Protein AF-A0A1H8YRS9-F1 (afdb_monomer)

Solvent-accessible surface area (backbone atoms only — not comparable to full-atom values): 9043 Å² total; per-residue (Å²): 128,54,65,39,67,76,73,74,49,50,53,59,57,52,11,60,74,50,73,50,50,43,66,55,44,55,33,34,59,71,71,75,38,85,68,59,68,72,36,46,54,54,48,50,54,52,52,51,51,45,73,77,34,71,87,71,38,66,68,57,56,52,50,52,53,51,50,53,53,50,50,51,54,51,46,53,50,51,47,54,53,45,54,51,50,45,56,53,48,54,54,51,43,54,54,34,52,53,50,36,54,51,31,51,53,48,47,57,50,28,55,51,28,57,75,68,70,44,64,57,70,58,30,55,55,51,48,54,51,30,52,54,48,40,73,70,38,23,69,72,52,48,52,52,50,52,54,52,44,53,54,47,53,54,49,46,53,53,47,51,48,66,71,66,62,126

Secondary structure (DSSP, 8-state):
--HHHHHT--HHHHHHHTTS-HHHHHHHHTTSSPPPHHHHHHHHHHHHHHHHHTTT-HHHHHHHHHHHHHHHHHHHHHHHHHHHHHHHHHHHHHHHHHHHHHHHHHHHHHHHHHHHT-SHHHHHHHHHHHHHHHHHHSHHHHHHHHHHHHHHHHHHHHHHHHHH--

Sequence (166 aa):
MKTCKYFGISQLDLAKLLKVTKSQIGMFEIGKRSLPVDAMNTLAEILKYFKDHSTSSKRIITNLKTQEIQKKIELEKALKENKYKQLLLERKMKQVEKKQQYNMATMCFVDYLEQKNIEIDLAKQLEKKATLELSKNGMSKLTQYEIEIIGLQAMEKAILEFLNEK

Foldseek 3Di:
DQLCVLVVHQLCVLCVVLVHDSVQSVCVRVVNDDDPPSSVVSSVVVVVCCVVPVPPPPVVVVVVVVVVVVLLVVLVVLLVVLVVVLVVLVVVLVVLVVLLVVLVVLLVVLVVCVVVVHPPVVSVVSPVVSVVSCVVSHPVVNVVSVVVNVVSVVVSVVSVVVNPDD

Mean predicted aligned error: 8.6 Å

Nearest PDB structures (foldseek):
  4mh6-assembly1_A  TM=5.928E-01  e=8.014E+00  Vibrio parahaemolyticus RIMD 2210633

Organism: NCBI:txid1299341

Radius of gyration: 35.03 Å; Cα contacts (8 Å, |Δi|>4): 103; chains: 1; bounding box: 67×35×92 Å

InterPro domains:
  IPR001387 Cro/C1-type, helix-turn-helix domain [PF01381] (8-48)
  IPR001387 Cro/C1-type, helix-turn-helix domain [PS50943] (8-53)
  IPR001387 Cro/C1-type, helix-turn-helix domain [cd00093] (8-47)
  IPR010982 Lambda repressor-like, DNA-binding domain superfamily [G3DSA:1.10.260.40] (2-67)
  IPR010982 Lambda repressor-like, DNA-binding domain superfamily [SSF47413] (6-49)

pLDDT: mean 91.7, std 6.68, range [52.41, 97.88]

Structure (mmCIF, N/CA/C/O backbone):
data_AF-A0A1H8YRS9-F1
#
_entry.id   AF-A0A1H8YRS9-F1
#
loop_
_atom_site.group_PDB
_atom_site.id
_atom_site.type_symbol
_atom_site.label_atom_id
_atom_site.label_alt_id
_atom_site.label_comp_id
_atom_site.label_asym_id
_atom_site.label_entity_id
_atom_site.label_seq_id
_atom_site.pdbx_PDB_ins_code
_atom_site.Cartn_x
_atom_site.Cartn_y
_atom_site.Cartn_z
_atom_site.occupancy
_atom_site.B_iso_or_equiv
_atom_site.auth_seq_id
_atom_site.auth_comp_id
_atom_site.auth_asym_id
_atom_site.auth_atom_id
_atom_site.pdbx_PDB_model_num
ATOM 1 N N . MET A 1 1 ? 11.983 3.221 -41.480 1.00 56.44 1 MET A N 1
ATOM 2 C CA . MET A 1 1 ? 12.187 3.249 -40.012 1.00 56.44 1 MET A CA 1
ATOM 3 C C . MET A 1 1 ? 13.402 4.120 -39.725 1.00 56.44 1 MET A C 1
ATOM 5 O O . MET A 1 1 ? 14.372 3.988 -40.455 1.00 56.44 1 MET A O 1
ATOM 9 N N . LYS A 1 2 ? 13.353 5.036 -38.747 1.00 82.75 2 LYS A N 1
ATOM 10 C CA . LYS A 1 2 ? 14.497 5.920 -38.443 1.00 82.75 2 LYS A CA 1
ATOM 11 C C . LYS A 1 2 ? 15.640 5.102 -37.834 1.00 82.75 2 LYS A C 1
ATOM 13 O O . LYS A 1 2 ? 15.432 4.464 -36.803 1.00 82.75 2 LYS A O 1
ATOM 18 N N . THR A 1 3 ? 16.809 5.116 -38.460 1.00 84.19 3 THR A N 1
ATOM 19 C CA . THR A 1 3 ? 17.989 4.333 -38.067 1.00 84.19 3 THR A CA 1
ATOM 20 C C . THR A 1 3 ? 18.424 4.609 -36.625 1.00 84.19 3 THR A C 1
ATOM 22 O O . THR A 1 3 ? 18.734 3.681 -35.887 1.00 84.19 3 THR A O 1
ATOM 25 N N . CYS A 1 4 ? 18.336 5.856 -36.159 1.00 88.38 4 CYS A N 1
ATOM 26 C CA . CYS A 1 4 ? 18.622 6.219 -34.769 1.00 88.38 4 CYS A CA 1
ATOM 27 C C . CYS A 1 4 ? 17.679 5.544 -33.762 1.00 88.38 4 CYS A C 1
ATOM 29 O O . CYS A 1 4 ? 18.118 5.112 -32.697 1.00 88.38 4 CYS A O 1
ATOM 31 N N . LYS A 1 5 ? 16.391 5.397 -34.112 1.00 88.25 5 LYS A N 1
ATOM 32 C CA . LYS A 1 5 ? 15.416 4.704 -33.252 1.00 88.25 5 LYS A CA 1
ATOM 33 C C . LYS A 1 5 ? 15.736 3.220 -33.114 1.00 88.25 5 LYS A C 1
ATOM 35 O O . LYS A 1 5 ? 15.505 2.667 -32.049 1.00 88.25 5 LYS A O 1
ATOM 40 N N . TYR A 1 6 ? 16.270 2.596 -34.165 1.00 87.44 6 TYR A N 1
ATOM 41 C CA . TYR A 1 6 ? 16.653 1.185 -34.131 1.00 87.44 6 TYR A CA 1
ATOM 42 C C . TYR A 1 6 ? 17.757 0.908 -33.103 1.00 87.44 6 TYR A C 1
ATOM 44 O O . TYR A 1 6 ? 17.717 -0.102 -32.410 1.00 87.44 6 TYR A O 1
ATOM 52 N N . PHE A 1 7 ? 18.708 1.832 -32.969 1.00 88.69 7 PHE A N 1
ATOM 53 C CA . PHE A 1 7 ? 19.820 1.713 -32.026 1.00 88.69 7 PHE A CA 1
ATOM 54 C C . PHE A 1 7 ? 19.545 2.325 -30.647 1.00 88.69 7 PHE A C 1
ATOM 56 O O . PHE A 1 7 ? 20.374 2.192 -29.752 1.00 88.69 7 PHE A O 1
ATOM 63 N N . GLY A 1 8 ? 18.423 3.027 -30.470 1.00 89.06 8 GLY A N 1
ATOM 64 C CA . GLY A 1 8 ? 18.106 3.721 -29.220 1.00 89.06 8 GLY A CA 1
ATOM 65 C C . GLY A 1 8 ? 19.015 4.921 -28.914 1.00 89.06 8 GLY A C 1
ATOM 66 O O . GLY A 1 8 ? 19.200 5.251 -27.747 1.00 89.06 8 GLY A O 1
ATOM 67 N N . ILE A 1 9 ? 19.584 5.576 -29.933 1.00 93.75 9 ILE A N 1
ATOM 68 C CA . ILE A 1 9 ? 20.482 6.738 -29.773 1.00 93.75 9 ILE A CA 1
ATOM 69 C C . ILE A 1 9 ? 19.932 7.981 -30.476 1.00 93.75 9 ILE A C 1
ATOM 71 O O . ILE A 1 9 ? 19.040 7.891 -31.323 1.00 93.75 9 ILE A O 1
ATOM 75 N N . SER A 1 10 ? 20.467 9.164 -30.163 1.00 94.62 10 SER A N 1
ATOM 76 C CA . SER A 1 10 ? 20.068 10.391 -30.856 1.00 94.62 10 SER A CA 1
ATOM 77 C C . SER A 1 10 ? 20.728 10.519 -32.240 1.00 94.62 10 SER A C 1
ATOM 79 O O . SER A 1 10 ? 21.770 9.923 -32.522 1.00 94.62 10 SER A O 1
ATOM 81 N N . GLN A 1 11 ? 20.161 11.366 -33.111 1.00 93.62 11 GLN A N 1
ATOM 82 C CA . GLN A 1 11 ? 20.798 11.727 -34.390 1.00 93.62 11 GLN A CA 1
ATOM 83 C C . GLN A 1 11 ? 22.167 12.384 -34.200 1.00 93.62 11 GLN A C 1
ATOM 85 O O . GLN A 1 11 ? 23.031 12.251 -35.060 1.00 93.62 11 GLN A O 1
ATOM 90 N N . LEU A 1 12 ? 22.364 13.101 -33.088 1.00 95.56 12 LEU A N 1
ATOM 91 C CA . LEU A 1 12 ? 23.643 13.729 -32.772 1.00 95.56 12 LEU A CA 1
ATOM 92 C C . LEU A 1 12 ? 24.703 12.671 -32.439 1.00 95.56 12 LEU A C 1
ATOM 94 O O . LEU A 1 12 ? 25.836 12.785 -32.896 1.00 95.56 12 LEU A O 1
ATOM 98 N N . ASP A 1 13 ? 24.332 11.641 -31.682 1.00 95.31 13 ASP A N 1
ATOM 99 C CA . ASP A 1 13 ? 25.255 10.573 -31.288 1.00 95.31 13 ASP A CA 1
ATOM 100 C C . ASP A 1 13 ? 25.646 9.715 -32.492 1.00 95.31 13 ASP A C 1
ATOM 102 O O . ASP A 1 13 ? 26.829 9.442 -32.695 1.00 95.31 13 ASP A O 1
ATOM 106 N N . LEU A 1 14 ? 24.678 9.379 -33.355 1.00 95.00 14 LEU A N 1
ATOM 107 C CA . LEU A 1 14 ? 24.967 8.666 -34.600 1.00 95.00 14 LEU A CA 1
ATOM 108 C C . LEU A 1 14 ? 25.845 9.504 -35.541 1.00 95.00 14 LEU A C 1
ATOM 110 O O . LEU A 1 14 ? 26.761 8.975 -36.164 1.00 95.00 14 LEU A O 1
ATOM 114 N N . ALA A 1 15 ? 25.603 10.815 -35.617 1.00 95.25 15 ALA A N 1
ATOM 115 C CA . ALA A 1 15 ? 26.412 11.729 -36.416 1.00 95.25 15 ALA A CA 1
ATOM 116 C C . ALA A 1 15 ? 27.872 11.771 -35.938 1.00 95.25 15 ALA A C 1
ATOM 118 O O . ALA A 1 15 ? 28.784 11.660 -36.755 1.00 95.25 15 ALA A O 1
ATOM 119 N N . LYS A 1 16 ? 28.097 11.854 -34.617 1.00 95.31 16 LYS A N 1
ATOM 120 C CA . LYS A 1 16 ? 29.441 11.786 -34.019 1.00 95.31 16 LYS A CA 1
ATOM 121 C C . LYS A 1 16 ? 30.139 10.464 -34.338 1.00 95.31 16 LYS A C 1
ATOM 123 O O . LYS A 1 16 ? 31.302 10.482 -34.729 1.00 95.31 16 LYS A O 1
ATOM 128 N N . LEU A 1 17 ? 29.428 9.342 -34.207 1.00 94.12 17 LEU A N 1
ATOM 129 C CA . LEU A 1 17 ? 29.967 8.008 -34.481 1.00 94.12 17 LEU A CA 1
ATOM 130 C C . LEU A 1 17 ? 30.382 7.844 -35.949 1.00 94.12 17 LEU A C 1
ATOM 132 O O . LEU A 1 17 ? 31.478 7.374 -36.233 1.00 94.12 17 LEU A O 1
ATOM 136 N N . LEU A 1 18 ? 29.523 8.278 -36.873 1.00 95.06 18 LEU A N 1
ATOM 137 C CA . LEU A 1 18 ? 29.756 8.180 -38.315 1.00 95.06 18 LEU A CA 1
ATOM 138 C C . LEU A 1 18 ? 30.616 9.327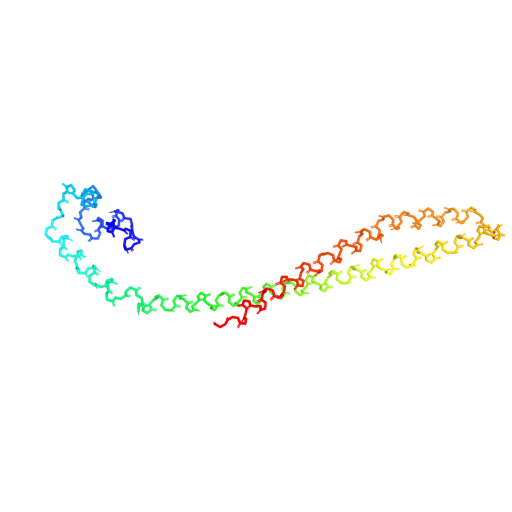 -38.877 1.00 95.06 18 LEU A C 1
ATOM 140 O O . LEU A 1 18 ? 30.841 9.377 -40.083 1.00 95.06 18 LEU A O 1
ATOM 144 N N . LYS A 1 19 ? 31.084 10.251 -38.023 1.00 96.00 19 LYS A N 1
ATOM 145 C CA . LYS A 1 19 ? 31.862 11.449 -38.393 1.00 96.00 19 LYS A CA 1
ATOM 146 C C . LYS A 1 19 ? 31.180 12.309 -39.471 1.00 96.00 19 LYS A C 1
ATOM 148 O O . LYS A 1 19 ? 31.827 12.840 -40.369 1.00 96.00 19 LYS A O 1
ATOM 153 N N . VAL A 1 20 ? 29.862 12.470 -39.363 1.00 95.19 20 VAL A N 1
ATOM 154 C CA . VAL A 1 20 ? 29.036 13.325 -40.234 1.00 95.19 20 VAL A CA 1
ATOM 155 C C . VAL A 1 20 ? 28.279 14.361 -39.404 1.00 95.19 20 VAL A C 1
ATOM 157 O O . VAL A 1 20 ? 28.304 14.353 -38.177 1.00 95.19 20 VAL A O 1
ATOM 160 N N . THR A 1 21 ? 27.575 15.278 -40.060 1.00 96.19 21 THR A N 1
ATOM 161 C CA . THR A 1 21 ? 26.714 16.2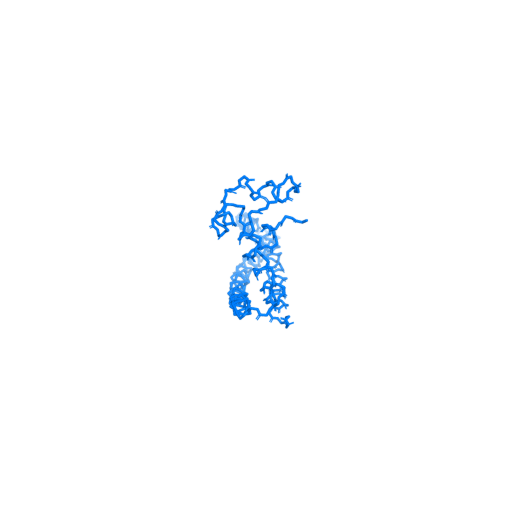48 -39.372 1.00 96.19 21 THR A CA 1
ATOM 162 C C . THR A 1 21 ? 25.360 15.638 -38.994 1.00 96.19 21 THR A C 1
ATOM 164 O O . THR A 1 21 ? 24.818 14.780 -39.693 1.00 96.19 21 THR A O 1
ATOM 167 N N . LYS A 1 22 ? 24.737 16.154 -37.925 1.00 95.31 22 LYS A N 1
ATOM 168 C CA . LYS A 1 22 ? 23.356 15.800 -37.541 1.00 95.31 22 LYS A CA 1
ATOM 169 C C . LYS A 1 22 ? 22.363 16.000 -38.696 1.00 95.31 22 LYS A C 1
ATOM 171 O O . LYS A 1 22 ? 21.454 15.195 -38.872 1.00 95.31 22 LYS A O 1
ATOM 176 N N . SER A 1 23 ? 22.552 17.057 -39.494 1.00 95.12 23 SER A N 1
ATOM 177 C CA . SER A 1 23 ? 21.712 17.353 -40.664 1.00 95.12 23 SER A CA 1
ATOM 178 C C . SER A 1 23 ? 21.803 16.251 -41.724 1.00 95.12 23 SER A C 1
ATOM 180 O O . SER A 1 23 ? 20.777 15.809 -42.234 1.00 95.12 23 SER A O 1
ATOM 182 N N . GLN A 1 24 ? 23.009 15.733 -41.992 1.00 93.81 24 GLN A N 1
ATOM 183 C CA . GLN A 1 24 ? 23.203 14.613 -42.920 1.00 93.81 24 GLN A CA 1
ATOM 184 C C . GLN A 1 24 ? 22.495 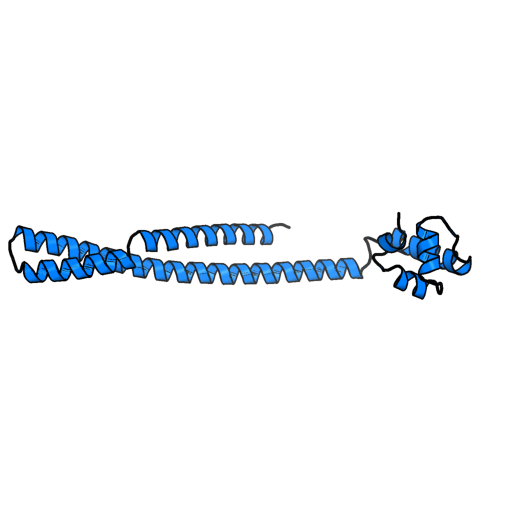13.339 -42.445 1.00 93.81 24 GLN A C 1
ATOM 186 O O . GLN A 1 24 ? 21.851 12.685 -43.260 1.00 93.81 24 GLN A O 1
ATOM 191 N N . ILE A 1 25 ? 22.521 13.031 -41.142 1.00 95.12 25 ILE A N 1
ATOM 192 C CA . ILE A 1 25 ? 21.728 11.925 -40.574 1.00 95.12 25 ILE A CA 1
ATOM 193 C C . ILE A 1 25 ? 20.229 12.176 -40.766 1.00 95.12 25 ILE A C 1
ATOM 195 O O . ILE A 1 25 ? 19.510 11.295 -41.230 1.00 95.12 25 ILE A O 1
ATOM 199 N N . GLY A 1 26 ? 19.754 13.386 -40.462 1.00 94.06 26 GLY A N 1
ATOM 200 C CA . GLY A 1 26 ? 18.349 13.752 -40.630 1.00 94.06 26 GLY A CA 1
ATOM 201 C C . GLY A 1 26 ? 17.867 13.614 -42.076 1.00 94.06 26 GLY A C 1
ATOM 202 O O . GLY A 1 26 ? 16.800 13.050 -42.297 1.00 94.06 26 GLY A O 1
ATOM 203 N N . MET A 1 27 ? 18.661 14.075 -43.050 1.00 94.50 27 MET A N 1
ATOM 204 C CA . MET A 1 27 ? 18.376 13.942 -44.486 1.00 94.50 27 MET A CA 1
ATOM 205 C C . MET A 1 27 ? 18.423 12.488 -44.961 1.00 94.50 27 MET A C 1
ATOM 207 O O . MET A 1 27 ? 17.605 12.099 -45.795 1.00 94.50 27 MET A O 1
ATOM 211 N N . PHE A 1 28 ? 19.342 11.692 -44.422 1.00 94.62 28 PHE A N 1
ATOM 212 C CA . PHE A 1 28 ? 19.435 10.2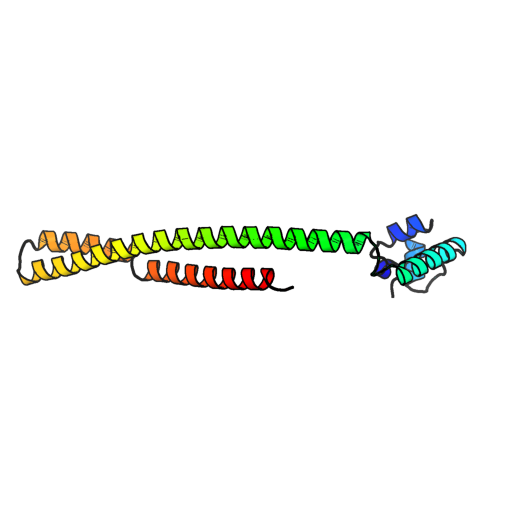66 -44.707 1.00 94.62 28 PHE A CA 1
ATOM 213 C C . PHE A 1 28 ? 18.212 9.495 -44.207 1.00 94.62 28 PHE A C 1
ATOM 215 O O . PHE A 1 28 ? 17.603 8.751 -44.971 1.00 94.62 28 PHE A O 1
ATOM 222 N N . GLU A 1 29 ? 17.776 9.727 -42.967 1.00 93.19 29 GLU A N 1
ATOM 223 C CA . GLU A 1 29 ? 16.617 9.031 -42.390 1.00 93.19 29 GLU A CA 1
ATOM 224 C C . GLU A 1 29 ? 15.292 9.324 -43.113 1.00 93.19 29 GLU A C 1
ATOM 226 O O . GLU A 1 29 ? 14.369 8.511 -43.044 1.00 93.19 29 GLU A O 1
ATOM 231 N N . ILE A 1 30 ? 15.184 10.475 -43.785 1.00 93.81 30 ILE A N 1
ATOM 232 C CA . ILE A 1 30 ? 14.017 10.860 -44.599 1.00 93.81 30 ILE A CA 1
ATOM 233 C C . ILE A 1 30 ? 14.207 10.571 -46.096 1.00 93.81 30 ILE A C 1
ATOM 235 O O . ILE A 1 30 ? 13.387 11.001 -46.903 1.00 93.81 30 ILE A O 1
ATOM 239 N N . GLY A 1 31 ? 15.294 9.894 -46.481 1.00 90.88 31 GLY A N 1
ATOM 240 C CA . GLY A 1 31 ? 15.567 9.497 -47.865 1.00 90.88 31 GLY A CA 1
ATOM 241 C C . GLY A 1 31 ? 15.954 10.639 -48.809 1.00 90.88 31 GLY A C 1
ATOM 242 O O . GLY A 1 31 ? 15.988 10.439 -50.017 1.00 90.88 31 GLY A O 1
ATOM 243 N N . LYS A 1 32 ? 16.253 11.839 -48.291 1.00 93.38 32 LYS A N 1
ATOM 244 C CA . LYS A 1 32 ? 16.606 13.011 -49.112 1.00 93.38 32 LYS A CA 1
ATOM 245 C C . LYS A 1 32 ? 18.069 13.039 -49.555 1.00 93.38 32 LYS A C 1
ATOM 247 O O . LYS A 1 32 ? 18.389 13.746 -50.505 1.00 93.38 32 LYS A O 1
ATOM 252 N N . ARG A 1 33 ? 18.971 12.338 -48.859 1.00 90.00 33 ARG A N 1
ATOM 253 C CA . ARG A 1 33 ? 20.405 12.311 -49.191 1.00 90.00 33 ARG A CA 1
ATOM 254 C C . ARG A 1 33 ? 21.065 11.024 -48.702 1.00 90.00 33 ARG A C 1
ATOM 256 O O . ARG A 1 33 ? 20.792 10.592 -47.589 1.00 90.00 33 ARG A O 1
ATOM 263 N N . SER A 1 34 ? 21.968 10.448 -49.490 1.00 90.88 34 SER A N 1
ATOM 264 C CA . SER A 1 34 ? 22.834 9.356 -49.032 1.00 90.88 34 SER A CA 1
ATOM 265 C C . SER A 1 34 ? 23.926 9.860 -48.080 1.00 90.88 34 SER A C 1
ATOM 267 O O . SER A 1 34 ? 24.344 11.022 -48.124 1.00 90.88 34 SER A O 1
ATOM 269 N N . LEU A 1 35 ? 24.393 8.978 -47.197 1.00 93.56 35 LEU A N 1
ATOM 270 C CA . LEU A 1 35 ? 25.579 9.245 -46.387 1.00 93.56 35 LEU A CA 1
ATOM 271 C C . LEU A 1 35 ? 26.852 9.019 -47.222 1.00 93.56 35 LEU A C 1
ATOM 273 O O . LEU A 1 35 ? 26.805 8.285 -48.210 1.00 93.56 35 LEU A O 1
ATOM 277 N N . PRO A 1 36 ? 27.989 9.628 -46.840 1.00 95.44 36 PRO A N 1
ATOM 278 C CA . PRO A 1 36 ? 29.290 9.275 -47.403 1.00 95.44 36 PRO A CA 1
ATOM 279 C C . PRO A 1 36 ? 29.544 7.765 -47.322 1.00 95.44 36 PRO A C 1
ATOM 281 O O . PRO A 1 36 ? 29.087 7.112 -46.383 1.00 95.44 36 PRO A O 1
ATOM 284 N N . VAL A 1 37 ? 30.298 7.223 -48.280 1.00 93.56 37 VAL A N 1
ATOM 285 C CA . VAL A 1 37 ? 30.544 5.773 -48.402 1.00 93.56 37 VAL A CA 1
ATOM 286 C C . VAL A 1 37 ? 31.125 5.190 -47.109 1.00 93.56 37 VAL A C 1
ATOM 288 O O . VAL A 1 37 ? 30.609 4.197 -46.605 1.00 93.56 37 VAL A O 1
ATOM 291 N N . ASP A 1 38 ? 32.102 5.862 -46.499 1.00 93.50 38 ASP A N 1
ATOM 292 C CA . ASP A 1 38 ? 32.718 5.417 -45.239 1.00 93.50 38 ASP A CA 1
ATOM 293 C C . ASP A 1 38 ? 31.713 5.353 -44.075 1.00 93.50 38 ASP A C 1
ATOM 295 O O . ASP A 1 38 ? 31.723 4.421 -43.264 1.00 93.50 38 ASP A O 1
ATOM 299 N N . ALA A 1 39 ? 30.787 6.318 -44.021 1.00 94.38 39 ALA A N 1
ATOM 300 C CA . ALA A 1 39 ? 29.713 6.347 -43.034 1.00 94.38 39 ALA A CA 1
ATOM 301 C C . ALA A 1 39 ? 28.669 5.250 -43.299 1.00 94.38 39 ALA A C 1
ATOM 303 O O . ALA A 1 39 ? 28.143 4.671 -42.350 1.00 94.38 39 ALA A O 1
ATOM 304 N N . MET A 1 40 ? 28.385 4.927 -44.567 1.00 94.38 40 MET A N 1
ATOM 305 C CA . MET A 1 40 ? 27.509 3.806 -44.929 1.00 94.38 40 MET A CA 1
ATOM 306 C C . MET A 1 40 ? 28.125 2.452 -44.569 1.00 94.38 40 MET A C 1
ATOM 308 O O . MET A 1 40 ? 27.415 1.609 -44.025 1.00 94.38 40 MET A O 1
ATOM 312 N N . ASN A 1 41 ? 29.424 2.258 -44.811 1.00 94.19 41 ASN A N 1
ATOM 313 C CA . ASN A 1 41 ? 30.130 1.024 -44.455 1.00 94.19 41 ASN A CA 1
ATOM 314 C C . ASN A 1 41 ? 30.109 0.797 -42.939 1.00 94.19 41 ASN A C 1
ATOM 316 O O . ASN A 1 41 ? 29.641 -0.240 -42.473 1.00 94.19 41 ASN A O 1
ATOM 320 N N . THR A 1 42 ? 30.493 1.821 -42.169 1.00 94.00 42 THR A N 1
ATOM 321 C CA . THR A 1 42 ? 30.438 1.783 -40.698 1.00 94.00 42 THR A CA 1
ATOM 322 C C . THR A 1 42 ? 29.016 1.496 -40.202 1.00 94.00 42 THR A C 1
ATOM 324 O O . THR A 1 42 ? 28.804 0.679 -39.307 1.00 94.00 42 THR A O 1
ATOM 327 N N . LEU A 1 43 ? 28.004 2.135 -40.800 1.00 93.62 43 LEU A N 1
ATOM 328 C CA . LEU A 1 43 ? 26.610 1.903 -40.435 1.00 93.62 43 LEU A CA 1
ATOM 329 C C . LEU A 1 43 ? 26.160 0.461 -40.730 1.00 93.62 43 LEU A C 1
ATOM 331 O O . LEU A 1 43 ? 25.441 -0.127 -39.920 1.00 93.62 43 LEU A O 1
ATOM 335 N N . ALA A 1 44 ? 26.575 -0.115 -41.860 1.00 92.44 44 ALA A N 1
ATOM 336 C CA . ALA A 1 44 ? 26.261 -1.495 -42.224 1.00 92.44 44 ALA A CA 1
ATOM 337 C C . ALA A 1 44 ? 26.873 -2.505 -41.238 1.00 92.44 44 ALA A C 1
ATOM 339 O O . ALA A 1 44 ? 26.199 -3.459 -40.844 1.00 92.44 44 ALA A O 1
ATOM 340 N N . GLU A 1 45 ? 28.104 -2.267 -40.780 1.00 93.25 45 GLU A N 1
ATOM 341 C CA . GLU A 1 45 ? 28.758 -3.085 -39.750 1.00 93.25 45 GLU A CA 1
ATOM 342 C C . GLU A 1 45 ? 27.999 -3.045 -38.418 1.00 93.25 45 GLU A C 1
ATOM 344 O O . GLU A 1 45 ? 27.714 -4.093 -37.831 1.00 93.25 45 GLU A O 1
ATOM 349 N N . ILE A 1 46 ? 27.593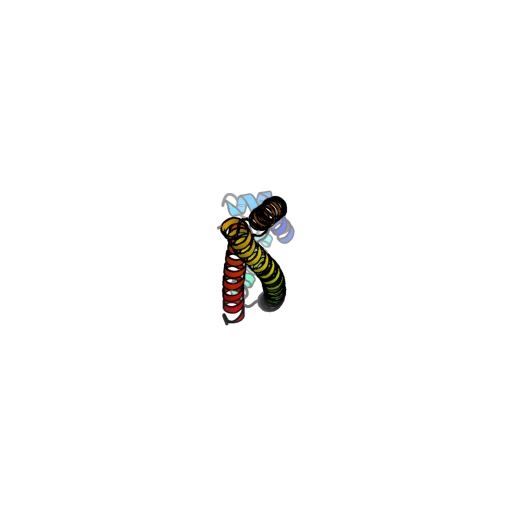 -1.851 -37.971 1.00 91.31 46 ILE A N 1
ATOM 350 C CA . ILE A 1 46 ? 26.804 -1.679 -36.742 1.00 91.31 46 ILE A CA 1
ATOM 351 C C . ILE A 1 46 ? 25.454 -2.398 -36.864 1.00 91.31 46 ILE A C 1
ATOM 353 O O . ILE A 1 46 ? 25.040 -3.097 -35.936 1.00 91.31 46 ILE A O 1
ATOM 357 N N . LEU A 1 47 ? 24.770 -2.265 -38.007 1.00 90.88 47 LEU A N 1
ATOM 358 C CA . LEU A 1 47 ? 23.497 -2.948 -38.262 1.00 90.88 47 LEU A CA 1
ATOM 359 C C . LEU A 1 47 ? 23.645 -4.468 -38.192 1.00 90.88 47 LEU A C 1
ATOM 361 O O . LEU A 1 47 ? 22.808 -5.131 -37.578 1.00 90.88 47 LEU A O 1
ATOM 365 N N . LYS A 1 48 ? 24.711 -5.015 -38.785 1.00 90.19 48 LYS A N 1
ATOM 366 C CA . LYS A 1 48 ? 25.002 -6.450 -38.736 1.00 90.19 48 LYS A CA 1
ATOM 367 C C . LYS A 1 48 ? 25.225 -6.913 -37.296 1.00 90.19 48 LYS A C 1
ATOM 369 O O . LYS A 1 48 ? 24.573 -7.854 -36.856 1.00 90.19 48 LYS A O 1
ATOM 374 N N . TYR A 1 49 ? 26.047 -6.194 -36.531 1.00 88.81 49 TYR A N 1
ATOM 375 C CA . TYR A 1 49 ? 26.286 -6.517 -35.125 1.00 88.81 49 TYR A CA 1
ATOM 376 C C . TYR A 1 49 ? 24.991 -6.525 -34.298 1.00 88.81 49 TYR A C 1
ATOM 378 O O . TYR A 1 49 ? 24.737 -7.485 -33.571 1.00 88.81 49 TYR A O 1
ATOM 386 N N . PHE A 1 50 ? 24.148 -5.495 -34.431 1.00 86.25 50 PHE A N 1
ATOM 387 C CA . PHE A 1 50 ? 22.867 -5.416 -33.720 1.00 86.25 50 PHE A CA 1
ATOM 388 C C . PHE A 1 50 ? 21.913 -6.543 -34.113 1.00 86.25 50 PHE A C 1
ATOM 390 O O . PHE A 1 50 ? 21.276 -7.133 -33.242 1.00 86.25 50 PHE A O 1
ATOM 397 N N . LYS A 1 51 ? 21.829 -6.880 -35.403 1.00 83.69 51 LYS A N 1
ATOM 398 C CA . LYS A 1 51 ? 20.999 -7.996 -35.865 1.00 83.69 51 LYS A CA 1
ATOM 399 C C . LYS A 1 51 ? 21.438 -9.316 -35.228 1.00 83.69 51 LYS A C 1
ATOM 401 O O . LYS A 1 51 ? 20.587 -10.071 -34.769 1.00 83.69 51 LYS A O 1
ATOM 406 N N . ASP A 1 52 ? 22.746 -9.536 -35.136 1.00 84.25 52 ASP A N 1
ATOM 407 C CA . ASP A 1 52 ? 23.319 -10.787 -34.639 1.00 84.25 52 ASP A CA 1
ATOM 408 C C . ASP A 1 52 ? 23.311 -10.886 -33.093 1.00 84.25 52 ASP A C 1
ATOM 410 O O . ASP A 1 52 ? 23.338 -11.988 -32.548 1.00 84.25 52 ASP A O 1
ATOM 414 N N . HIS A 1 53 ? 23.248 -9.755 -32.366 1.00 80.56 53 HIS A N 1
ATOM 415 C CA . HIS A 1 53 ? 23.469 -9.713 -30.905 1.00 80.56 53 HIS A CA 1
ATOM 416 C C . HIS A 1 53 ? 22.391 -8.982 -30.081 1.00 80.56 53 HIS A C 1
ATOM 418 O O . HIS A 1 53 ? 22.528 -8.877 -28.858 1.00 80.56 53 HIS A O 1
ATOM 424 N N . SER A 1 54 ? 21.328 -8.461 -30.706 1.00 69.44 54 SER A N 1
ATOM 425 C CA . SER A 1 54 ? 20.314 -7.612 -30.044 1.00 69.44 54 SER A CA 1
ATOM 426 C C . SER A 1 54 ? 19.637 -8.246 -28.824 1.00 69.44 54 SER A C 1
ATOM 428 O O . SER A 1 54 ? 19.238 -7.519 -27.918 1.00 69.44 54 SER A O 1
ATOM 430 N N . THR A 1 55 ? 19.544 -9.575 -28.753 1.00 66.19 55 THR A N 1
ATOM 431 C CA . THR A 1 55 ? 18.885 -10.306 -27.652 1.00 66.19 55 THR A CA 1
ATOM 432 C C . THR A 1 55 ? 19.828 -11.184 -26.826 1.00 66.19 55 THR A C 1
ATOM 434 O O . THR A 1 55 ? 19.466 -11.610 -25.733 1.00 66.19 55 THR A O 1
ATOM 437 N N . SER A 1 56 ? 21.052 -11.430 -27.297 1.00 73.56 56 SER A N 1
ATOM 438 C CA . SER A 1 56 ? 22.028 -12.337 -26.668 1.00 73.56 56 SER A CA 1
ATOM 439 C C . SER A 1 56 ? 23.208 -11.610 -26.015 1.00 73.56 56 SER A C 1
ATOM 441 O O . SER A 1 56 ? 24.126 -12.241 -25.484 1.00 73.56 56 SER A O 1
ATOM 443 N N . SER A 1 57 ? 23.202 -10.273 -26.029 1.00 81.75 57 SER A N 1
ATOM 444 C CA . SER A 1 57 ? 24.241 -9.478 -25.383 1.00 81.75 57 SER A CA 1
ATOM 445 C C . SER A 1 57 ? 24.356 -9.837 -23.901 1.00 81.75 57 SER A C 1
ATOM 447 O O . SER A 1 57 ? 23.422 -9.649 -23.118 1.00 81.75 57 SER A O 1
ATOM 449 N N . LYS A 1 58 ? 25.550 -10.285 -23.489 1.00 82.44 58 LYS A N 1
ATOM 450 C CA . LYS A 1 58 ? 25.867 -10.596 -22.084 1.00 82.44 58 LYS A CA 1
ATOM 451 C C . LYS A 1 58 ? 25.503 -9.443 -21.147 1.00 82.44 58 LYS A C 1
ATOM 453 O O . LYS A 1 58 ? 25.036 -9.685 -20.043 1.00 82.44 58 LYS A O 1
ATOM 458 N N . ARG A 1 59 ? 25.669 -8.190 -21.595 1.00 83.25 59 ARG A N 1
ATOM 459 C CA . ARG A 1 59 ? 25.314 -7.001 -20.804 1.00 83.25 59 ARG A CA 1
ATOM 460 C C . ARG A 1 59 ? 23.810 -6.902 -20.553 1.00 83.25 59 ARG A C 1
ATOM 462 O O . ARG A 1 59 ? 23.420 -6.548 -19.448 1.00 83.25 59 ARG A O 1
ATOM 469 N N . ILE A 1 60 ? 22.984 -7.234 -21.547 1.00 83.06 60 ILE A N 1
ATOM 470 C CA . ILE A 1 60 ? 21.521 -7.249 -21.405 1.00 83.06 60 ILE A CA 1
ATOM 471 C C . ILE A 1 60 ? 21.122 -8.329 -20.399 1.00 83.06 60 ILE A C 1
ATOM 473 O O . ILE A 1 60 ? 20.427 -8.029 -19.437 1.00 83.06 60 ILE A O 1
ATOM 477 N N . ILE A 1 61 ? 21.637 -9.551 -20.560 1.00 82.75 61 ILE A N 1
ATOM 478 C CA . ILE A 1 61 ? 21.325 -10.679 -19.670 1.00 82.75 61 ILE A CA 1
ATOM 479 C C . ILE A 1 61 ? 21.735 -10.374 -18.223 1.00 82.75 61 ILE A C 1
ATOM 481 O O . ILE A 1 61 ? 20.955 -10.603 -17.303 1.00 82.75 61 ILE A O 1
ATOM 485 N N . THR A 1 62 ? 22.937 -9.834 -18.005 1.00 86.75 62 THR A N 1
ATOM 486 C CA . THR A 1 62 ? 23.388 -9.457 -16.658 1.00 86.75 62 THR A CA 1
ATOM 487 C C . THR A 1 62 ? 22.518 -8.352 -16.064 1.00 86.75 62 THR A C 1
ATOM 489 O O . THR A 1 62 ? 22.123 -8.465 -14.910 1.00 86.75 62 THR A O 1
ATOM 492 N N . ASN A 1 63 ? 22.171 -7.317 -16.836 1.00 89.00 63 ASN A N 1
ATOM 493 C CA . ASN A 1 63 ? 21.299 -6.246 -16.349 1.00 89.00 63 ASN A CA 1
ATOM 494 C C . ASN A 1 63 ? 19.901 -6.753 -15.984 1.00 89.00 63 ASN A C 1
ATOM 496 O O . ASN A 1 63 ? 19.393 -6.367 -14.937 1.00 89.00 63 ASN A O 1
ATOM 500 N N . LEU A 1 64 ? 19.304 -7.630 -16.798 1.00 87.56 64 LEU A N 1
ATOM 501 C CA . LEU A 1 64 ? 17.999 -8.226 -16.501 1.00 87.56 64 LEU A CA 1
ATOM 502 C C . LEU A 1 64 ? 18.042 -9.038 -15.202 1.00 87.56 64 LEU A C 1
ATOM 504 O O . LEU A 1 64 ? 17.206 -8.827 -14.332 1.00 87.56 64 LEU A O 1
ATOM 508 N N . LYS A 1 65 ? 19.076 -9.866 -15.005 1.00 88.19 65 LYS A N 1
ATOM 509 C CA . LYS A 1 65 ? 19.270 -10.601 -13.743 1.00 88.19 65 LYS A CA 1
ATOM 510 C C . LYS A 1 65 ? 19.414 -9.669 -12.541 1.00 88.19 65 LYS A C 1
ATOM 512 O O . LYS A 1 65 ? 18.831 -9.920 -11.491 1.00 88.19 65 LYS A O 1
ATOM 517 N N . THR A 1 66 ? 20.170 -8.580 -12.677 1.00 91.56 66 THR A N 1
ATOM 518 C CA . THR A 1 66 ? 20.296 -7.579 -11.607 1.00 91.56 66 THR A CA 1
ATOM 519 C C . THR A 1 66 ? 18.953 -6.907 -11.312 1.00 91.56 66 THR A C 1
ATOM 521 O O . THR A 1 66 ? 18.624 -6.698 -10.147 1.00 91.56 66 THR A O 1
ATOM 524 N N . GLN A 1 67 ? 18.156 -6.603 -12.340 1.00 91.25 67 GLN A N 1
ATOM 525 C CA . GLN A 1 67 ? 16.813 -6.039 -12.179 1.00 91.25 67 GLN A CA 1
ATOM 526 C C . GLN A 1 67 ? 15.850 -7.021 -11.503 1.00 91.25 67 GLN A C 1
ATOM 528 O O . GLN A 1 67 ? 15.081 -6.602 -10.646 1.00 91.25 67 GLN A O 1
ATOM 533 N N . GLU A 1 68 ? 15.916 -8.315 -11.818 1.00 90.25 68 GLU A N 1
ATOM 534 C CA . GLU A 1 68 ? 15.128 -9.355 -11.141 1.00 90.25 68 GLU A CA 1
ATOM 535 C C . GLU A 1 68 ? 15.490 -9.469 -9.655 1.00 90.25 68 GLU A C 1
ATOM 537 O O . GLU A 1 68 ? 14.604 -9.517 -8.800 1.00 90.25 68 GLU A O 1
ATOM 542 N N . ILE A 1 69 ? 16.787 -9.447 -9.329 1.00 92.19 69 ILE A N 1
ATOM 543 C CA . ILE A 1 69 ? 17.260 -9.441 -7.938 1.00 92.19 69 ILE A CA 1
ATOM 544 C C . ILE A 1 69 ? 16.751 -8.191 -7.212 1.00 92.19 69 ILE A C 1
ATOM 546 O O . ILE A 1 69 ? 16.209 -8.297 -6.112 1.00 92.19 69 ILE A O 1
ATOM 550 N N . GLN A 1 70 ? 16.880 -7.016 -7.833 1.00 93.50 70 GLN A N 1
ATOM 551 C CA . GLN A 1 70 ? 16.427 -5.756 -7.248 1.00 93.50 70 GLN A CA 1
ATOM 552 C C . GLN A 1 70 ? 14.906 -5.739 -7.041 1.00 93.50 70 GLN A C 1
ATOM 554 O O . GLN A 1 70 ? 14.444 -5.375 -5.960 1.00 93.50 70 GLN A O 1
ATOM 559 N N . LYS A 1 71 ? 14.133 -6.218 -8.025 1.00 93.69 71 LYS A N 1
ATOM 560 C CA . LYS A 1 71 ? 12.678 -6.399 -7.923 1.00 93.69 71 LYS A CA 1
ATOM 561 C C . LYS A 1 71 ? 12.330 -7.258 -6.707 1.00 93.69 71 LYS A C 1
ATOM 563 O O . LYS A 1 71 ? 11.463 -6.884 -5.923 1.00 93.69 71 LYS A O 1
ATOM 568 N N . LYS A 1 72 ? 13.020 -8.388 -6.517 1.00 93.88 72 LYS A N 1
ATOM 569 C CA . LYS A 1 72 ? 12.778 -9.279 -5.376 1.00 93.88 72 LYS A CA 1
ATOM 570 C C . LYS A 1 72 ? 13.052 -8.588 -4.037 1.00 93.88 72 LYS A C 1
ATOM 572 O O . LYS A 1 72 ? 12.222 -8.672 -3.136 1.00 93.88 72 LYS A O 1
ATOM 577 N N . ILE A 1 73 ? 14.169 -7.867 -3.922 1.00 95.50 73 ILE A N 1
ATOM 578 C CA . ILE A 1 73 ? 14.526 -7.111 -2.709 1.00 95.50 73 ILE A CA 1
ATOM 579 C C . ILE A 1 73 ? 13.451 -6.066 -2.377 1.00 95.50 73 ILE A C 1
ATOM 581 O O . ILE A 1 73 ? 13.050 -5.919 -1.220 1.00 95.50 73 ILE A O 1
ATOM 585 N N . GLU A 1 74 ? 12.962 -5.343 -3.384 1.00 96.19 74 GLU A N 1
ATOM 586 C CA . GLU A 1 74 ? 11.922 -4.329 -3.203 1.00 96.19 74 GLU A CA 1
ATOM 587 C C . GLU A 1 74 ? 10.586 -4.938 -2.770 1.00 96.19 74 GLU A C 1
ATOM 589 O O . GLU A 1 74 ? 9.942 -4.412 -1.859 1.00 96.19 74 GLU A O 1
ATOM 594 N N . LEU A 1 75 ? 10.204 -6.080 -3.348 1.00 96.44 75 LEU A N 1
ATOM 595 C CA . LEU A 1 75 ? 9.003 -6.817 -2.953 1.00 96.44 75 LEU A CA 1
ATOM 596 C C . LEU A 1 75 ? 9.099 -7.347 -1.515 1.00 96.44 75 LEU A C 1
ATOM 598 O O . LEU A 1 75 ? 8.154 -7.193 -0.742 1.00 96.44 75 LEU A O 1
ATOM 602 N N . GLU A 1 76 ? 10.240 -7.913 -1.113 1.00 95.88 76 GLU A N 1
ATOM 603 C CA . GLU A 1 76 ? 10.464 -8.379 0.263 1.00 95.88 76 GLU A CA 1
ATOM 604 C C . GLU A 1 76 ? 10.398 -7.226 1.277 1.00 95.88 76 GLU A C 1
ATOM 606 O O . GLU A 1 76 ? 9.798 -7.358 2.351 1.00 95.88 76 GLU A O 1
ATOM 611 N N . LYS A 1 77 ? 10.962 -6.063 0.925 1.00 97.19 77 LYS A N 1
ATOM 612 C CA . LYS A 1 77 ? 10.863 -4.850 1.743 1.00 97.19 77 LYS A CA 1
ATOM 613 C C . LYS A 1 77 ? 9.410 -4.389 1.876 1.00 97.19 77 LYS A C 1
ATOM 615 O O . LYS A 1 77 ? 8.954 -4.152 2.996 1.00 97.19 77 LYS A O 1
ATOM 620 N N . ALA A 1 78 ? 8.676 -4.311 0.766 1.00 96.25 78 ALA A N 1
ATOM 621 C CA . ALA A 1 78 ? 7.267 -3.926 0.760 1.00 96.25 78 ALA A CA 1
ATOM 622 C C . ALA A 1 78 ? 6.407 -4.885 1.600 1.00 96.25 78 ALA A C 1
ATOM 624 O O . ALA A 1 78 ? 5.550 -4.437 2.365 1.00 96.25 78 ALA A O 1
ATOM 625 N N . LEU A 1 79 ? 6.678 -6.193 1.528 1.00 97.25 79 LEU A N 1
ATOM 626 C CA . LEU A 1 79 ? 5.998 -7.205 2.337 1.00 97.25 79 LEU A CA 1
ATOM 627 C C . LEU A 1 79 ? 6.229 -6.977 3.835 1.00 97.25 79 LEU A C 1
ATOM 629 O O . LEU A 1 79 ? 5.286 -7.003 4.628 1.00 97.25 79 LEU A O 1
ATOM 633 N N . LYS A 1 80 ? 7.480 -6.720 4.233 1.00 97.50 80 LYS A N 1
ATOM 634 C CA . LYS A 1 80 ? 7.837 -6.448 5.632 1.00 97.50 80 LYS A CA 1
ATOM 635 C C . LYS A 1 80 ? 7.154 -5.184 6.157 1.00 97.50 80 LYS A C 1
ATOM 637 O O . LYS A 1 80 ? 6.631 -5.187 7.272 1.00 97.50 80 LYS A O 1
ATOM 642 N N . GLU A 1 81 ? 7.141 -4.115 5.365 1.00 97.50 81 GLU A N 1
ATOM 643 C CA . GLU A 1 81 ? 6.468 -2.863 5.721 1.00 97.50 81 GLU A CA 1
ATOM 644 C C . GLU A 1 81 ? 4.950 -3.035 5.839 1.00 97.50 81 GLU A C 1
ATOM 646 O O . GLU A 1 81 ? 4.347 -2.509 6.775 1.00 97.50 81 GLU A O 1
ATOM 651 N N . ASN A 1 82 ? 4.332 -3.792 4.929 1.00 97.88 82 ASN A N 1
ATOM 652 C CA . ASN A 1 82 ? 2.904 -4.088 4.976 1.00 97.88 82 ASN A CA 1
ATOM 653 C C . ASN A 1 82 ? 2.540 -4.851 6.262 1.00 97.88 82 ASN A C 1
ATOM 655 O O . ASN A 1 82 ? 1.706 -4.377 7.034 1.00 97.88 82 ASN A O 1
ATOM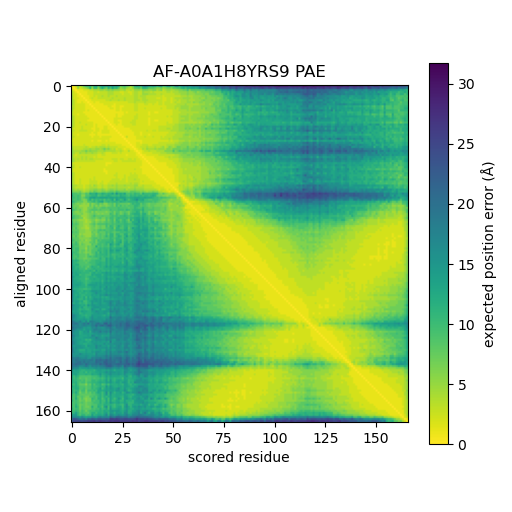 659 N N . LYS A 1 83 ? 3.247 -5.948 6.566 1.00 96.88 83 LYS A N 1
ATOM 660 C CA . LYS A 1 83 ? 3.038 -6.730 7.800 1.00 96.88 83 LYS A CA 1
ATOM 661 C C . LYS A 1 83 ? 3.172 -5.886 9.063 1.00 96.88 83 LYS A C 1
ATOM 663 O O . LYS A 1 83 ? 2.390 -6.027 10.001 1.00 96.88 83 LYS A O 1
ATOM 668 N N . TYR A 1 84 ? 4.144 -4.975 9.088 1.00 97.88 84 TYR A N 1
ATOM 669 C CA . TYR A 1 84 ? 4.294 -4.042 10.199 1.00 97.88 84 TYR A CA 1
ATOM 670 C C . TYR A 1 84 ? 3.073 -3.120 10.354 1.00 97.88 84 TYR A C 1
ATOM 672 O O . TYR A 1 84 ? 2.593 -2.922 11.473 1.00 97.88 84 TYR A O 1
ATOM 680 N N . LYS A 1 85 ? 2.544 -2.580 9.248 1.00 97.25 85 LYS A N 1
ATOM 681 C CA . LYS A 1 85 ? 1.338 -1.738 9.266 1.00 97.25 85 LYS A CA 1
ATOM 682 C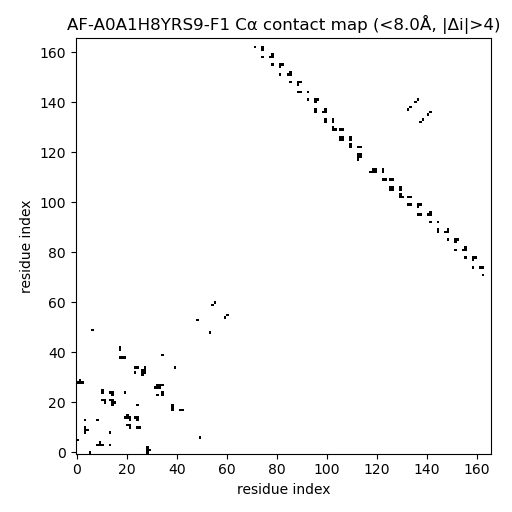 C . LYS A 1 85 ? 0.116 -2.510 9.757 1.00 97.25 85 LYS A C 1
ATOM 684 O O . LYS A 1 85 ? -0.599 -1.974 10.600 1.00 97.25 85 LYS A O 1
ATOM 689 N N . GLN A 1 86 ? -0.076 -3.752 9.300 1.00 96.94 86 GLN A N 1
ATOM 690 C CA . GLN A 1 86 ? -1.163 -4.620 9.770 1.00 96.94 86 GLN A CA 1
ATOM 691 C C . GLN A 1 86 ? -1.096 -4.803 11.290 1.00 96.94 86 GLN A C 1
ATOM 693 O O . GLN A 1 86 ? -2.042 -4.456 11.992 1.00 96.94 86 GLN A O 1
ATOM 698 N N . LEU A 1 87 ? 0.063 -5.210 11.823 1.00 97.00 87 LEU A N 1
ATOM 699 C CA . LEU A 1 87 ? 0.252 -5.411 13.264 1.00 97.00 87 LEU A CA 1
ATOM 700 C C . LEU A 1 87 ? -0.022 -4.137 14.082 1.00 97.00 87 LEU A C 1
ATOM 702 O O . LEU A 1 87 ? -0.568 -4.185 15.187 1.00 97.00 87 LEU A O 1
ATOM 706 N N . LEU A 1 88 ? 0.388 -2.978 13.566 1.00 96.94 88 LEU A N 1
ATOM 707 C CA . LEU A 1 88 ? 0.168 -1.694 14.225 1.00 96.94 88 LEU A CA 1
ATOM 708 C C . LEU A 1 88 ? -1.319 -1.309 14.239 1.00 96.94 88 LEU A C 1
ATOM 710 O O . LEU A 1 88 ? -1.806 -0.803 15.252 1.00 96.94 88 LEU A O 1
ATOM 714 N N . LEU A 1 89 ? -2.034 -1.564 13.143 1.00 96.31 89 LEU A N 1
ATOM 715 C CA . LEU A 1 89 ? -3.475 -1.349 13.024 1.00 96.31 89 LEU A CA 1
ATOM 716 C C . LEU A 1 89 ? -4.271 -2.291 13.924 1.00 96.31 89 LEU A C 1
ATOM 718 O O . LEU A 1 89 ? -5.107 -1.815 14.685 1.00 96.31 89 LEU A O 1
ATOM 722 N N . GLU A 1 90 ? -3.945 -3.583 13.945 1.00 94.75 90 GLU A N 1
ATOM 723 C CA . GLU A 1 90 ? -4.574 -4.564 14.837 1.00 94.75 90 GLU A CA 1
ATOM 724 C C . GLU A 1 90 ? -4.454 -4.158 16.310 1.00 94.75 90 GLU A C 1
ATOM 726 O O . GLU A 1 90 ? -5.409 -4.251 17.083 1.00 94.75 90 GLU A O 1
ATOM 731 N N . ARG A 1 91 ? -3.282 -3.654 16.722 1.00 95.69 91 ARG A N 1
ATOM 732 C CA . ARG A 1 91 ? -3.080 -3.143 18.087 1.00 95.69 91 ARG A CA 1
ATOM 733 C C . ARG A 1 91 ? -3.969 -1.939 18.384 1.00 95.69 91 ARG A C 1
ATOM 735 O O . ARG A 1 91 ? -4.529 -1.863 19.476 1.00 95.69 91 ARG A O 1
ATOM 742 N N . LYS A 1 92 ? -4.098 -1.003 17.440 1.00 93.50 92 LYS A N 1
ATOM 743 C CA . LYS A 1 92 ? -4.980 0.166 17.586 1.00 93.50 92 LYS A CA 1
ATOM 744 C C . LYS A 1 92 ? -6.448 -0.246 17.641 1.00 93.50 92 LYS A C 1
ATOM 746 O O . LYS A 1 92 ? -7.177 0.264 18.485 1.00 93.50 92 LYS A O 1
ATOM 751 N N . MET A 1 93 ? -6.854 -1.194 16.803 1.00 93.81 93 MET A N 1
ATOM 752 C CA . MET A 1 93 ? -8.213 -1.725 16.768 1.00 93.81 93 MET A CA 1
ATOM 753 C C . MET A 1 93 ? -8.584 -2.344 18.116 1.00 93.81 93 MET A C 1
ATOM 755 O O . MET A 1 93 ? -9.540 -1.890 18.735 1.00 93.81 93 MET A O 1
ATOM 759 N N . LYS A 1 94 ? -7.734 -3.220 18.672 1.00 93.88 94 LYS A N 1
ATOM 760 C CA . LYS A 1 94 ? -7.932 -3.804 20.014 1.00 93.88 94 LYS A CA 1
ATOM 761 C C . LYS A 1 94 ? -8.072 -2.758 21.123 1.00 93.88 94 LYS A C 1
ATOM 763 O O . LYS A 1 94 ? -8.830 -2.942 22.073 1.00 93.88 94 LYS A O 1
ATOM 768 N N . GLN A 1 95 ? -7.328 -1.653 21.039 1.00 93.06 95 GLN A N 1
ATOM 769 C CA . GLN A 1 95 ? -7.454 -0.561 22.009 1.00 93.06 95 GLN A CA 1
ATOM 770 C C . GLN A 1 95 ? -8.803 0.153 21.896 1.00 93.06 95 GLN A C 1
ATOM 772 O O . GLN A 1 95 ? -9.397 0.489 22.921 1.00 93.06 95 GLN A O 1
ATOM 777 N N . VAL A 1 96 ? -9.281 0.387 20.674 1.00 92.56 96 VAL A N 1
ATOM 778 C CA . VAL A 1 96 ? -10.584 1.012 20.425 1.00 92.56 96 VAL A CA 1
ATOM 779 C C . VAL A 1 96 ? -11.723 0.076 20.831 1.00 92.56 96 VAL A C 1
ATOM 781 O O . VAL A 1 96 ? -12.600 0.513 21.568 1.00 92.56 96 VAL A O 1
ATOM 784 N N . GLU A 1 97 ? -11.662 -1.211 20.481 1.00 92.56 97 GLU A N 1
ATOM 785 C CA . GLU A 1 97 ? -12.638 -2.233 20.897 1.00 92.56 97 GLU A CA 1
ATOM 786 C C . GLU A 1 97 ? -12.780 -2.286 22.420 1.00 92.56 97 GLU A C 1
ATOM 788 O O . GLU A 1 97 ? -13.886 -2.232 22.954 1.00 92.56 97 GLU A O 1
ATOM 793 N N . LYS A 1 98 ? -11.654 -2.308 23.146 1.00 92.88 98 LYS A N 1
ATOM 794 C CA . LYS A 1 98 ? -11.669 -2.323 24.613 1.00 92.88 98 LYS A CA 1
ATOM 795 C C . LYS A 1 98 ? -12.337 -1.073 25.192 1.00 92.88 98 LYS A C 1
ATOM 797 O O . LYS A 1 98 ? -13.095 -1.168 26.156 1.00 92.88 98 LYS A O 1
ATOM 802 N N . LYS A 1 99 ? -12.064 0.105 24.620 1.00 91.88 99 LYS A N 1
ATOM 803 C CA . LYS A 1 99 ? -12.708 1.360 25.040 1.00 91.88 99 LYS A CA 1
ATOM 804 C C . LYS A 1 99 ? -14.198 1.354 24.728 1.00 91.88 99 LYS A C 1
ATOM 806 O O . LYS A 1 99 ? -14.990 1.791 25.556 1.00 91.88 99 LYS A O 1
ATOM 811 N N . GLN A 1 100 ? -14.583 0.848 23.562 1.00 91.69 100 GLN A N 1
ATOM 812 C CA . GLN A 1 100 ? -15.981 0.728 23.185 1.00 91.69 100 GLN A CA 1
ATOM 813 C C . GLN A 1 100 ? -16.733 -0.179 24.164 1.00 91.69 100 GLN A C 1
ATOM 815 O O . GLN A 1 100 ? -17.749 0.245 24.705 1.00 91.69 100 GLN A O 1
ATOM 820 N N . GLN A 1 101 ? -16.201 -1.368 24.464 1.00 91.81 101 GLN A N 1
ATOM 821 C CA . GLN A 1 101 ? -16.784 -2.297 25.439 1.00 91.81 101 GLN A CA 1
ATOM 822 C C . GLN A 1 101 ? -16.939 -1.654 26.822 1.00 91.81 101 GLN A C 1
ATOM 824 O O . GLN A 1 101 ? -17.995 -1.764 27.440 1.00 91.81 101 GLN A O 1
ATOM 829 N N . TYR A 1 102 ? -15.917 -0.929 27.287 1.00 93.75 102 TYR A N 1
ATOM 830 C CA . TYR A 1 102 ? -15.973 -0.203 28.556 1.00 93.75 102 TYR A CA 1
ATOM 831 C C . TYR A 1 102 ? -17.095 0.848 28.581 1.00 93.75 102 TYR A C 1
ATOM 833 O O . TYR A 1 102 ? -17.843 0.954 29.555 1.00 93.75 102 TYR A O 1
ATOM 841 N N . ASN A 1 103 ? -17.251 1.612 27.500 1.00 93.06 103 ASN A N 1
ATOM 842 C CA . ASN A 1 103 ? -18.295 2.629 27.419 1.00 93.06 103 ASN A CA 1
ATOM 843 C C . ASN A 1 103 ? -19.691 2.015 27.261 1.00 93.06 103 ASN A C 1
ATOM 845 O O . ASN A 1 103 ? -20.636 2.538 27.836 1.00 93.06 103 ASN A O 1
ATOM 849 N N . MET A 1 104 ? -19.829 0.888 26.557 1.00 92.06 104 MET A N 1
ATOM 850 C CA . MET A 1 104 ? -21.093 0.144 26.492 1.00 92.06 104 MET A CA 1
ATOM 851 C C . MET A 1 104 ? -21.505 -0.381 27.871 1.00 92.06 104 MET A C 1
ATOM 853 O O . MET A 1 104 ? -22.652 -0.211 28.266 1.00 92.06 104 MET A O 1
A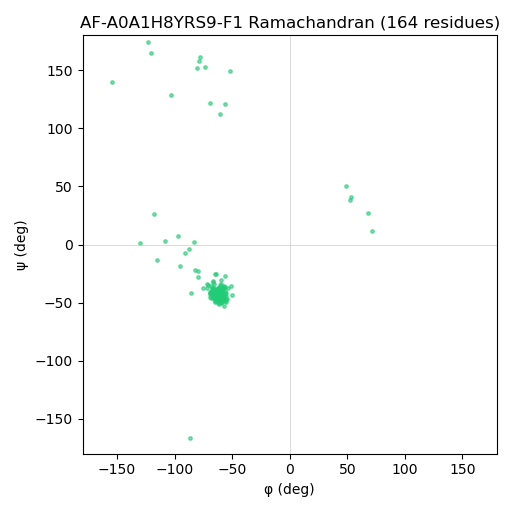TOM 857 N N . ALA A 1 105 ? -20.566 -0.937 28.644 1.00 94.94 105 ALA A N 1
ATOM 858 C CA . ALA A 1 105 ? -20.831 -1.339 30.025 1.00 94.94 105 ALA A CA 1
ATOM 859 C C . ALA A 1 105 ? -21.224 -0.142 30.909 1.00 94.94 105 ALA A C 1
ATOM 861 O O . ALA A 1 105 ? -22.112 -0.258 31.751 1.00 94.94 105 ALA A O 1
ATOM 862 N N . THR A 1 106 ? -20.601 1.022 30.682 1.00 95.38 106 THR A N 1
ATOM 863 C CA . THR A 1 106 ? -20.975 2.272 31.361 1.00 95.38 106 THR A CA 1
ATOM 864 C C . THR A 1 106 ? -22.415 2.671 31.036 1.00 95.38 106 THR A C 1
ATOM 866 O O . THR A 1 106 ? -23.142 3.042 31.950 1.00 95.38 106 THR A O 1
ATOM 869 N N . MET A 1 107 ? -22.854 2.539 29.779 1.00 94.31 107 MET A N 1
ATOM 870 C CA . MET A 1 107 ? -24.247 2.808 29.394 1.00 94.31 107 MET A CA 1
ATOM 871 C C . MET A 1 107 ? -25.227 1.869 30.099 1.00 94.31 107 MET A C 1
ATOM 873 O O . MET A 1 107 ? -26.188 2.338 30.693 1.00 94.31 107 MET A O 1
ATOM 877 N N . CYS A 1 108 ? -24.938 0.564 30.150 1.00 95.25 108 CYS A N 1
ATOM 878 C CA . CYS A 1 108 ? -25.784 -0.374 30.896 1.00 95.25 108 CYS A CA 1
ATOM 879 C C . CYS A 1 108 ? -25.871 -0.027 32.393 1.00 95.25 108 CYS A C 1
ATOM 881 O O . CYS A 1 108 ? -26.899 -0.247 33.031 1.00 95.25 108 CYS A O 1
ATOM 883 N N . PHE A 1 109 ? -24.790 0.501 32.974 1.00 95.88 109 PHE A N 1
ATOM 884 C CA . PHE A 1 109 ? -24.791 0.944 34.366 1.00 95.88 109 PHE A CA 1
ATOM 885 C C . PHE A 1 109 ? -25.607 2.228 34.571 1.00 95.88 109 PHE A C 1
ATOM 887 O O . PHE A 1 109 ? -26.311 2.340 35.573 1.00 95.88 109 PHE A O 1
ATOM 894 N N . VAL A 1 110 ? -25.554 3.165 33.619 1.00 96.38 110 VAL A N 1
ATOM 895 C CA . VAL A 1 110 ? -26.422 4.354 33.598 1.00 96.38 110 VAL A CA 1
ATOM 896 C C . VAL A 1 110 ? -27.892 3.933 33.566 1.00 96.38 110 VAL A C 1
ATOM 898 O O . VAL A 1 110 ? -28.638 4.355 34.447 1.00 96.38 110 VAL A O 1
ATOM 901 N N . ASP A 1 111 ? -28.275 3.021 32.664 1.00 95.88 111 ASP A N 1
ATOM 902 C CA . ASP A 1 111 ? -29.651 2.511 32.569 1.00 95.88 111 ASP A CA 1
ATOM 903 C C . ASP A 1 111 ? -30.138 1.939 33.912 1.00 95.88 111 ASP A C 1
ATOM 905 O O . ASP A 1 111 ? -31.266 2.181 34.345 1.00 95.88 111 ASP A O 1
ATOM 909 N N . TYR A 1 112 ? -29.276 1.192 34.610 1.00 95.88 112 TYR A N 1
ATOM 910 C CA . TYR A 1 112 ? -29.586 0.636 35.927 1.00 95.88 112 TYR A CA 1
ATOM 911 C C . TYR A 1 112 ? -29.822 1.724 36.988 1.00 95.88 112 TYR A C 1
ATOM 913 O O . TYR A 1 112 ? -30.790 1.641 37.750 1.00 95.88 112 TYR A O 1
ATOM 921 N N . LEU A 1 113 ? -28.948 2.736 37.053 1.00 95.88 113 LEU A N 1
ATOM 922 C CA . LEU A 1 113 ? -29.071 3.843 38.005 1.00 95.88 113 LEU A CA 1
ATOM 923 C C . LEU A 1 113 ? -30.364 4.633 37.779 1.00 95.88 113 LEU A C 1
ATOM 925 O O . LEU A 1 113 ? -31.078 4.930 38.739 1.00 95.88 113 LEU A O 1
ATOM 929 N N . GLU A 1 114 ? -30.705 4.899 36.518 1.00 93.88 114 GLU A N 1
ATOM 930 C CA . GLU A 1 114 ? -31.934 5.598 36.144 1.00 93.88 114 GLU A CA 1
ATOM 931 C C . GLU A 1 114 ? -33.184 4.785 36.492 1.00 93.88 114 GLU A C 1
ATOM 933 O O . GLU A 1 114 ? -34.094 5.302 37.139 1.00 93.88 114 GLU A O 1
ATOM 938 N N . GLN A 1 115 ? -33.209 3.486 36.172 1.00 95.75 115 GLN A N 1
ATOM 939 C CA . GLN A 1 115 ? -34.331 2.601 36.516 1.00 95.75 115 GLN A CA 1
ATOM 940 C C . GLN A 1 115 ? -34.575 2.505 38.025 1.00 95.75 115 GLN A C 1
ATOM 942 O O . GLN A 1 115 ? -35.716 2.368 38.471 1.00 95.75 115 GLN A O 1
ATOM 947 N N . LYS A 1 116 ? -33.506 2.543 38.827 1.00 95.56 116 LYS A N 1
ATOM 948 C CA . LYS A 1 116 ? -33.595 2.502 40.290 1.00 95.56 116 LYS A CA 1
ATOM 949 C C . LYS A 1 116 ? -33.760 3.880 40.929 1.00 95.56 116 LYS A C 1
ATOM 951 O O . LYS A 1 116 ? -33.966 3.933 42.138 1.00 95.56 116 LYS A O 1
ATOM 956 N N . ASN A 1 117 ? -33.722 4.963 40.147 1.00 93.31 117 ASN A N 1
ATOM 957 C CA . ASN A 1 117 ? -33.696 6.347 40.627 1.00 93.31 117 ASN A CA 1
ATOM 958 C C . ASN A 1 117 ? -32.585 6.596 41.669 1.00 93.31 117 ASN A C 1
ATOM 960 O O . ASN A 1 117 ? -32.786 7.308 42.652 1.00 93.31 117 ASN A O 1
ATOM 964 N N . ILE A 1 118 ? -31.413 5.986 41.468 1.00 92.19 118 ILE A N 1
ATOM 965 C CA . ILE A 1 118 ? -30.243 6.117 42.346 1.00 92.19 118 ILE A CA 1
ATOM 966 C C . ILE A 1 118 ? -29.248 7.065 41.680 1.00 92.19 118 ILE A C 1
ATOM 968 O O . ILE A 1 118 ? -28.871 6.835 40.536 1.00 92.19 118 ILE A O 1
ATOM 972 N N . GLU A 1 119 ? -28.785 8.091 42.402 1.00 91.94 119 GLU A N 1
ATOM 973 C CA . GLU A 1 119 ? -27.671 8.959 41.971 1.00 91.94 119 GLU A CA 1
ATOM 974 C C . GLU A 1 119 ? -27.818 9.478 40.521 1.00 91.94 119 GLU A C 1
ATOM 976 O O . GLU A 1 119 ? -26.912 9.374 39.692 1.00 91.94 119 GLU A O 1
ATOM 981 N N . ILE A 1 120 ? -28.985 10.048 40.198 1.00 93.62 120 ILE A N 1
ATOM 982 C CA . ILE A 1 120 ? -29.353 10.483 38.836 1.00 93.62 120 ILE A CA 1
ATOM 983 C C . ILE A 1 120 ? -28.341 11.487 38.252 1.00 93.62 120 ILE A C 1
ATOM 985 O O . ILE A 1 120 ? -28.043 11.462 37.057 1.00 93.62 120 ILE A O 1
ATOM 989 N N . ASP A 1 121 ? -27.776 12.365 39.081 1.00 94.69 121 ASP A N 1
ATOM 990 C CA . ASP A 1 121 ? -26.773 13.329 38.620 1.00 94.69 121 ASP A CA 1
ATOM 991 C C . ASP A 1 121 ? -25.456 12.650 38.222 1.00 94.69 121 ASP A C 1
ATOM 993 O O . ASP A 1 121 ? -24.835 13.045 37.230 1.00 94.69 121 ASP A O 1
ATOM 997 N N . LEU A 1 122 ? -25.053 11.590 38.933 1.00 92.19 122 LEU A N 1
ATOM 998 C CA . LEU A 1 122 ? -23.907 10.766 38.552 1.00 92.19 122 LEU A CA 1
ATOM 999 C C . LEU A 1 122 ? -24.183 10.028 37.237 1.00 92.19 122 LEU A C 1
ATOM 1001 O O . LEU A 1 122 ? -23.317 10.018 36.360 1.00 92.19 122 LEU A O 1
ATOM 1005 N N . ALA A 1 123 ? -25.388 9.471 37.069 1.00 93.56 123 ALA A N 1
ATOM 1006 C CA . ALA A 1 123 ? -25.801 8.795 35.839 1.00 93.56 123 ALA A CA 1
ATOM 1007 C C . ALA A 1 123 ? -25.653 9.720 34.614 1.00 93.56 123 ALA A C 1
ATOM 1009 O O . ALA A 1 123 ? -24.944 9.381 33.665 1.00 93.56 123 ALA A O 1
ATOM 1010 N N . LYS A 1 124 ? -26.165 10.957 34.695 1.00 94.44 124 LYS A N 1
ATOM 1011 C CA . LYS A 1 124 ? -26.022 11.973 33.631 1.00 94.44 124 LYS A CA 1
ATOM 1012 C C . LYS A 1 124 ? -24.567 12.340 33.329 1.00 94.44 124 LYS A C 1
ATOM 1014 O O . LYS A 1 124 ? -24.211 12.628 32.184 1.00 94.44 124 LYS A O 1
ATOM 1019 N N . GLN A 1 125 ? -23.701 12.390 34.344 1.00 95.25 125 GLN A N 1
ATOM 1020 C CA . GLN A 1 125 ? -22.276 12.669 34.134 1.00 95.25 125 GLN A CA 1
ATOM 1021 C C . GLN A 1 125 ? -21.567 11.516 33.416 1.00 95.25 125 GLN A C 1
ATOM 1023 O O . GLN A 1 125 ? -20.723 11.759 32.547 1.00 95.25 125 GLN A O 1
ATOM 1028 N N . LEU A 1 126 ? -21.888 10.274 33.783 1.00 94.88 126 LEU A N 1
ATOM 1029 C CA . LEU A 1 126 ? -21.333 9.072 33.165 1.00 94.88 126 LEU A CA 1
ATOM 1030 C C . LEU A 1 126 ? -21.799 8.928 31.715 1.00 94.88 126 LEU A C 1
ATOM 1032 O O . LEU A 1 126 ? -20.963 8.713 30.838 1.00 94.88 126 LEU A O 1
ATOM 1036 N N . GLU A 1 127 ? -23.086 9.150 31.448 1.00 95.31 127 GLU A N 1
ATOM 1037 C CA . GLU A 1 127 ? -23.668 9.125 30.105 1.00 95.31 127 GLU A CA 1
ATOM 1038 C C . GLU A 1 127 ? -22.959 10.114 29.166 1.00 95.31 127 GLU A C 1
ATOM 1040 O O . GLU A 1 127 ? -22.498 9.745 28.083 1.00 95.31 127 GLU A O 1
ATOM 1045 N N . LYS A 1 128 ? -22.771 11.369 29.602 1.00 95.38 128 LYS A N 1
ATOM 1046 C CA . LYS A 1 128 ? -22.049 12.389 28.819 1.00 95.38 128 LYS A CA 1
ATOM 1047 C C . LYS A 1 128 ? -20.613 11.981 28.495 1.00 95.38 128 LYS A C 1
ATOM 1049 O O . LYS A 1 128 ? -20.132 12.229 27.391 1.00 95.38 128 LYS A O 1
ATOM 1054 N N . LYS A 1 129 ? -19.904 11.365 29.445 1.00 93.38 129 LYS A N 1
ATOM 1055 C CA . LYS A 1 129 ? -18.531 10.884 29.218 1.00 93.38 129 LYS A CA 1
ATOM 1056 C C . LYS A 1 129 ? -18.512 9.713 28.236 1.00 93.38 129 LYS A C 1
ATOM 1058 O O . LYS A 1 129 ? -17.704 9.719 27.308 1.00 93.38 129 LYS A O 1
ATOM 1063 N N . ALA A 1 130 ? -19.408 8.744 28.415 1.00 92.88 130 ALA A N 1
ATOM 1064 C CA . ALA A 1 130 ? -19.486 7.553 27.579 1.00 92.88 130 ALA A CA 1
ATOM 1065 C C . ALA A 1 130 ? -19.917 7.887 26.141 1.00 92.88 130 ALA A C 1
ATOM 1067 O O . ALA A 1 130 ? -19.299 7.396 25.199 1.00 92.88 130 ALA A O 1
ATOM 1068 N N . THR A 1 131 ? -20.904 8.769 25.949 1.00 92.12 131 THR A N 1
ATOM 1069 C CA . THR A 1 131 ? -21.327 9.248 24.617 1.00 92.12 131 THR A CA 1
ATOM 1070 C C . THR A 1 131 ? -20.202 9.991 23.898 1.00 92.12 131 THR A C 1
ATOM 1072 O O . THR A 1 131 ? -19.936 9.718 22.725 1.00 92.12 131 THR A O 1
ATOM 1075 N N . LEU A 1 132 ? -19.485 10.883 24.593 1.00 92.31 132 LEU A N 1
ATOM 1076 C CA . LEU A 1 132 ? -18.335 11.590 24.028 1.00 92.31 132 LEU A CA 1
ATOM 1077 C C . LEU A 1 132 ? -17.243 10.609 23.578 1.00 92.31 132 LEU A C 1
ATOM 1079 O O . LEU A 1 132 ? -16.742 10.709 22.457 1.00 92.31 132 LEU A O 1
ATOM 1083 N N . GLU A 1 133 ? -16.874 9.648 24.424 1.00 90.12 133 GLU A N 1
ATOM 1084 C CA . GLU A 1 133 ? -15.857 8.654 24.080 1.00 90.12 133 GLU A CA 1
ATOM 1085 C C . GLU A 1 133 ? -16.313 7.708 22.963 1.00 90.12 133 GLU A C 1
ATOM 1087 O O . GLU A 1 133 ? -15.516 7.409 22.075 1.00 90.12 133 GLU A O 1
ATOM 1092 N N . LEU A 1 134 ? -17.585 7.299 22.931 1.00 88.75 134 LEU A N 1
ATOM 1093 C CA . LEU A 1 134 ? -18.153 6.508 21.834 1.00 88.75 134 LEU A CA 1
ATOM 1094 C C . LEU A 1 134 ? -18.214 7.297 20.523 1.00 88.75 134 LEU A C 1
ATOM 1096 O O . LEU A 1 134 ? -18.020 6.713 19.467 1.00 88.75 134 LEU A O 1
ATOM 1100 N N . SER A 1 135 ? -18.402 8.618 20.548 1.00 85.94 135 SER A N 1
ATOM 1101 C CA . SER A 1 135 ? -18.324 9.417 19.316 1.00 85.94 135 SER A CA 1
ATOM 1102 C C . SER A 1 135 ? -16.905 9.453 18.725 1.00 85.94 135 SER A C 1
ATOM 1104 O O . SER A 1 135 ? -16.738 9.478 17.507 1.00 85.94 135 SER A O 1
ATOM 1106 N N . LYS A 1 136 ? -15.870 9.407 19.578 1.00 84.00 136 LYS A N 1
ATOM 1107 C CA . LYS A 1 136 ? -14.454 9.446 19.166 1.00 84.00 136 LYS A CA 1
ATOM 1108 C C . LYS A 1 136 ? -13.899 8.068 18.803 1.00 84.00 136 LYS A C 1
ATOM 1110 O O . LYS A 1 136 ? -13.144 7.936 17.844 1.00 84.00 136 LYS A O 1
ATOM 1115 N N . ASN A 1 137 ? -14.251 7.060 19.595 1.00 82.31 137 ASN A N 1
ATOM 1116 C CA . ASN A 1 137 ? -13.721 5.695 19.557 1.00 82.31 137 ASN A CA 1
ATOM 1117 C C . ASN A 1 137 ? -14.819 4.667 19.225 1.00 82.31 137 ASN A C 1
ATOM 1119 O O . ASN A 1 137 ? -14.754 3.523 19.664 1.00 82.31 137 ASN A O 1
ATOM 1123 N N . GLY A 1 138 ? -15.865 5.089 18.517 1.00 79.25 138 GLY A N 1
ATOM 1124 C CA . GLY A 1 138 ? -17.012 4.242 18.198 1.00 79.25 138 GLY A CA 1
ATOM 1125 C C . GLY A 1 138 ? -16.839 3.409 16.939 1.00 79.25 138 GLY A C 1
ATOM 1126 O O . GLY A 1 138 ? -15.755 3.320 16.358 1.00 79.25 138 GLY A O 1
ATOM 1127 N N . MET A 1 139 ? -17.969 2.863 16.484 1.00 83.56 139 MET A N 1
ATOM 1128 C CA . MET A 1 139 ? -18.064 1.990 15.310 1.00 83.56 139 MET A CA 1
ATOM 1129 C C . MET A 1 139 ? -17.371 2.575 14.082 1.00 83.56 139 MET A C 1
ATOM 1131 O O . MET A 1 139 ? -16.596 1.880 13.441 1.00 83.56 139 MET A O 1
ATOM 1135 N N . SER A 1 140 ? -17.542 3.871 13.805 1.00 87.62 140 SER A N 1
ATOM 1136 C CA . SER A 1 140 ? -16.916 4.511 12.643 1.00 87.62 140 SER A CA 1
ATOM 1137 C C . SER A 1 140 ? -15.391 4.383 12.641 1.00 87.62 140 SER A C 1
ATOM 1139 O O . SER A 1 140 ? -14.790 4.216 11.583 1.00 87.62 140 SER A O 1
ATOM 1141 N N . LYS A 1 141 ? -14.745 4.450 13.815 1.00 89.81 141 LYS A N 1
ATOM 1142 C CA . LYS A 1 141 ? -13.287 4.328 13.919 1.00 89.81 141 LYS A CA 1
ATOM 1143 C C . LYS A 1 141 ? -12.825 2.884 13.744 1.00 89.81 141 LYS A C 1
ATOM 1145 O O . LYS A 1 141 ? -11.793 2.662 13.117 1.00 89.81 141 LYS A O 1
ATOM 1150 N N . LEU A 1 142 ? -13.593 1.925 14.259 1.00 89.75 142 LEU A N 1
ATOM 1151 C CA . LEU A 1 142 ? -13.335 0.501 14.045 1.00 89.75 142 LEU A CA 1
ATOM 1152 C C . LEU A 1 142 ? -13.489 0.124 12.577 1.00 89.75 142 LEU A C 1
ATOM 1154 O O . LEU A 1 142 ? -12.550 -0.415 12.006 1.00 89.75 142 LEU A O 1
ATOM 1158 N N . THR A 1 143 ? -14.585 0.531 11.935 1.00 91.75 143 THR A N 1
ATOM 1159 C CA . THR A 1 143 ? -14.811 0.280 10.507 1.00 91.75 143 THR A CA 1
ATOM 1160 C C . THR A 1 143 ? -13.701 0.879 9.641 1.00 91.75 143 THR A C 1
ATOM 1162 O O . THR A 1 143 ? -13.265 0.252 8.681 1.00 91.75 143 THR A O 1
ATOM 1165 N N . GLN A 1 144 ? -13.176 2.063 9.987 1.00 92.94 144 GLN A N 1
ATOM 1166 C CA . GLN A 1 144 ? -11.999 2.619 9.303 1.00 92.94 144 GLN A CA 1
ATOM 1167 C C . GLN A 1 144 ? -10.783 1.688 9.396 1.00 92.94 144 GLN A C 1
ATOM 1169 O O . GLN A 1 144 ? -10.140 1.422 8.383 1.00 92.94 144 GLN A O 1
ATOM 1174 N N . TYR A 1 145 ? -10.474 1.175 10.589 1.00 94.50 145 TYR A N 1
ATOM 1175 C CA . TYR A 1 145 ? -9.352 0.255 10.776 1.00 94.50 145 TYR A CA 1
ATOM 1176 C C . TYR A 1 145 ? -9.571 -1.099 10.097 1.00 94.50 145 TYR A C 1
ATOM 1178 O O . TYR A 1 145 ? -8.630 -1.628 9.512 1.00 94.50 145 TYR A O 1
ATOM 1186 N N . GLU A 1 146 ? -10.793 -1.630 10.109 1.00 93.00 146 GLU A N 1
ATOM 1187 C CA . GLU A 1 146 ? -11.151 -2.862 9.398 1.00 93.00 146 GLU A CA 1
ATOM 1188 C C . GLU A 1 146 ? -10.926 -2.719 7.888 1.00 93.00 146 GLU A C 1
ATOM 1190 O O . GLU A 1 146 ? -10.272 -3.564 7.278 1.00 93.00 146 GLU A O 1
ATOM 1195 N N . ILE A 1 147 ? -11.392 -1.617 7.288 1.00 95.44 147 ILE A N 1
ATOM 1196 C CA . ILE A 1 147 ? -11.178 -1.327 5.863 1.00 95.44 147 ILE A CA 1
ATOM 1197 C C . ILE A 1 147 ? -9.680 -1.218 5.549 1.00 95.44 147 ILE A C 1
ATOM 1199 O O . ILE A 1 147 ? -9.213 -1.784 4.557 1.00 95.44 147 ILE A O 1
ATOM 1203 N N . GLU A 1 148 ? -8.911 -0.518 6.388 1.00 96.06 148 GLU A N 1
ATOM 1204 C CA . GLU A 1 148 ? -7.459 -0.393 6.213 1.00 96.06 148 GLU A CA 1
ATOM 1205 C C . GLU A 1 148 ? -6.753 -1.758 6.288 1.00 96.06 148 GLU A C 1
ATOM 1207 O O . GLU A 1 148 ? -5.888 -2.044 5.456 1.00 96.06 148 GLU A O 1
ATOM 1212 N N . ILE A 1 149 ? -7.137 -2.625 7.230 1.00 96.19 149 ILE A N 1
ATOM 1213 C CA . ILE A 1 149 ? -6.595 -3.988 7.349 1.00 96.19 149 ILE A CA 1
ATOM 1214 C C . ILE A 1 149 ? -6.924 -4.817 6.106 1.00 96.19 149 ILE A C 1
ATOM 1216 O O . ILE A 1 149 ? -6.021 -5.446 5.554 1.00 96.19 149 ILE A O 1
ATOM 1220 N N . ILE A 1 150 ? -8.169 -4.782 5.622 1.00 96.81 150 ILE A N 1
ATOM 1221 C CA . ILE A 1 150 ? -8.581 -5.498 4.404 1.00 96.81 150 ILE A CA 1
ATOM 1222 C C . ILE A 1 150 ? -7.726 -5.057 3.209 1.00 96.81 150 ILE A C 1
ATOM 1224 O O . ILE A 1 150 ? -7.221 -5.892 2.455 1.00 96.81 150 ILE A O 1
ATOM 1228 N N . GLY A 1 151 ? -7.510 -3.747 3.053 1.00 97.38 151 GLY A N 1
ATOM 1229 C CA . GLY A 1 151 ? -6.650 -3.208 1.999 1.00 97.38 151 GLY A CA 1
ATOM 1230 C C . GLY A 1 151 ? -5.200 -3.692 2.112 1.00 97.38 151 GLY A C 1
ATOM 1231 O O . GLY A 1 151 ? -4.591 -4.082 1.114 1.00 97.38 151 GLY A O 1
ATOM 1232 N N . LEU A 1 152 ? -4.649 -3.723 3.329 1.00 97.75 152 LEU A N 1
ATOM 1233 C CA . LEU A 1 152 ? -3.295 -4.223 3.575 1.00 97.75 152 LEU A CA 1
ATOM 1234 C C . LEU A 1 152 ? -3.163 -5.724 3.282 1.00 97.75 152 LEU A C 1
ATOM 1236 O O . LEU A 1 152 ? -2.178 -6.119 2.659 1.00 97.75 152 LEU A O 1
ATOM 1240 N N . GLN A 1 153 ? -4.155 -6.536 3.650 1.00 96.81 153 GLN A N 1
ATOM 1241 C CA . GLN A 1 153 ? -4.189 -7.974 3.361 1.00 96.81 153 GLN A CA 1
ATOM 1242 C C . GLN A 1 153 ? -4.286 -8.255 1.856 1.00 96.81 153 GLN A C 1
ATOM 1244 O O . GLN A 1 153 ? -3.589 -9.129 1.337 1.00 96.81 153 GLN A O 1
ATOM 1249 N N . ALA A 1 154 ? -5.096 -7.481 1.125 1.00 96.88 154 ALA A N 1
ATOM 1250 C CA . ALA A 1 154 ? -5.171 -7.575 -0.332 1.00 96.88 154 ALA A CA 1
ATOM 1251 C C . ALA A 1 154 ? -3.826 -7.229 -0.993 1.00 96.88 154 ALA A C 1
ATOM 1253 O O . ALA A 1 154 ? -3.370 -7.933 -1.895 1.00 96.88 154 ALA A O 1
ATOM 1254 N N . MET A 1 155 ? -3.153 -6.183 -0.505 1.00 95.62 155 MET A N 1
ATOM 1255 C CA . MET A 1 155 ? -1.821 -5.808 -0.978 1.00 95.62 155 MET A CA 1
ATOM 1256 C C . MET A 1 155 ? -0.767 -6.875 -0.646 1.00 95.62 155 MET A C 1
ATOM 1258 O O . MET A 1 155 ? 0.085 -7.158 -1.483 1.00 95.62 155 MET A O 1
ATOM 1262 N N . GLU A 1 156 ? -0.812 -7.491 0.539 1.00 96.81 156 GLU A N 1
ATOM 1263 C CA . GLU A 1 156 ? 0.080 -8.603 0.893 1.00 96.81 156 GLU A CA 1
ATOM 1264 C C . GLU A 1 156 ? -0.087 -9.776 -0.075 1.00 96.81 156 GLU A C 1
ATOM 1266 O O . GLU A 1 156 ? 0.909 -10.291 -0.584 1.00 96.81 156 GLU A O 1
ATOM 1271 N N . LYS A 1 157 ? -1.333 -10.155 -0.381 1.00 96.06 157 LYS A N 1
ATOM 1272 C CA . LYS A 1 157 ? -1.621 -11.218 -1.346 1.00 96.06 157 LYS A CA 1
ATOM 1273 C C . LYS A 1 157 ? -1.018 -10.911 -2.720 1.00 96.06 157 LYS A C 1
ATOM 1275 O O . LYS A 1 157 ? -0.325 -11.761 -3.269 1.00 96.06 157 LYS A O 1
ATOM 1280 N N . ALA A 1 158 ? -1.196 -9.688 -3.222 1.00 95.69 158 ALA A N 1
ATOM 1281 C CA . ALA A 1 158 ? -0.614 -9.268 -4.496 1.00 95.69 158 ALA A CA 1
ATOM 1282 C C . ALA A 1 158 ? 0.927 -9.315 -4.482 1.00 95.69 158 ALA A C 1
ATOM 1284 O O . ALA A 1 158 ? 1.547 -9.787 -5.431 1.00 95.69 158 ALA A O 1
ATOM 1285 N N . ILE A 1 159 ? 1.571 -8.872 -3.394 1.00 95.06 159 ILE A N 1
ATOM 1286 C CA . ILE A 1 159 ? 3.037 -8.946 -3.261 1.00 95.06 159 ILE A CA 1
ATOM 1287 C C . ILE A 1 159 ? 3.516 -10.404 -3.277 1.00 95.06 159 ILE A C 1
ATOM 1289 O O . ILE A 1 159 ? 4.520 -10.710 -3.918 1.00 95.06 159 ILE A O 1
ATOM 1293 N N . LEU A 1 160 ? 2.808 -11.304 -2.589 1.00 94.94 160 LEU A N 1
ATOM 1294 C CA . LEU A 1 160 ? 3.130 -12.732 -2.578 1.00 94.94 160 LEU A CA 1
ATOM 1295 C C . LEU A 1 160 ? 2.948 -13.374 -3.957 1.00 94.94 160 LEU A C 1
ATOM 1297 O O . LEU A 1 160 ? 3.762 -14.210 -4.336 1.00 94.94 160 LEU A O 1
ATOM 1301 N N . GLU A 1 161 ? 1.932 -12.973 -4.722 1.00 94.88 161 GLU A N 1
ATOM 1302 C CA . GLU A 1 161 ? 1.754 -13.403 -6.114 1.00 94.88 161 GLU A CA 1
ATOM 1303 C C . GLU A 1 161 ? 2.968 -12.997 -6.964 1.00 94.88 161 GLU A C 1
ATOM 13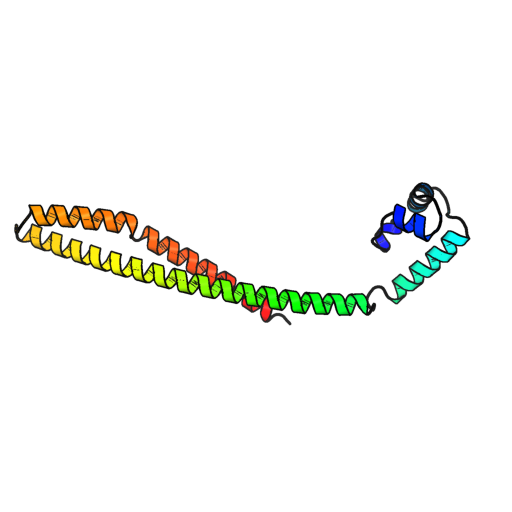05 O O . GLU A 1 161 ? 3.603 -13.864 -7.560 1.00 94.88 161 GLU A O 1
ATOM 1310 N N . PHE A 1 162 ? 3.405 -11.733 -6.903 1.00 92.81 162 PHE A N 1
ATOM 1311 C CA . PHE A 1 162 ? 4.595 -11.269 -7.635 1.00 92.81 162 PHE A CA 1
ATOM 1312 C C . PHE A 1 162 ? 5.918 -11.905 -7.186 1.00 92.81 162 PHE A C 1
ATOM 1314 O O . PHE A 1 162 ? 6.877 -11.920 -7.959 1.00 92.81 162 PHE A O 1
ATOM 1321 N N . LEU A 1 163 ? 6.006 -12.376 -5.939 1.00 91.12 163 LEU A N 1
ATOM 1322 C CA . LEU A 1 163 ? 7.168 -13.113 -5.431 1.00 91.12 163 LEU A CA 1
ATOM 1323 C C . LEU A 1 163 ? 7.172 -14.584 -5.871 1.00 91.12 163 LEU A C 1
ATOM 1325 O O . LEU A 1 163 ? 8.245 -15.183 -5.955 1.00 91.12 163 LEU A O 1
ATOM 1329 N N . ASN A 1 164 ? 5.992 -15.160 -6.115 1.00 87.12 164 ASN A N 1
ATOM 1330 C CA . ASN A 1 164 ? 5.808 -16.564 -6.486 1.00 87.12 164 ASN A CA 1
ATOM 1331 C C . ASN A 1 164 ? 5.725 -16.787 -8.004 1.00 87.12 164 ASN A C 1
ATOM 1333 O O . ASN A 1 164 ? 5.917 -17.920 -8.451 1.00 87.12 164 ASN A O 1
ATOM 1337 N N . GLU A 1 165 ? 5.451 -15.744 -8.790 1.00 73.12 165 GLU A N 1
ATOM 1338 C CA . GLU A 1 165 ? 5.591 -15.774 -10.247 1.00 73.12 165 GLU A CA 1
ATOM 1339 C C . GLU A 1 165 ? 7.056 -16.062 -10.624 1.00 73.12 165 GLU A C 1
ATOM 1341 O O . GLU A 1 165 ? 7.957 -15.265 -10.351 1.00 73.12 165 GLU A O 1
ATOM 1346 N N . LYS A 1 166 ? 7.277 -17.249 -11.205 1.00 52.41 166 LYS A N 1
ATOM 1347 C CA . LYS A 1 166 ? 8.544 -17.692 -11.801 1.00 52.41 166 LYS A CA 1
ATOM 1348 C C . LYS A 1 166 ? 8.685 -17.200 -13.232 1.00 52.41 166 LYS A C 1
ATOM 1350 O O . LYS A 1 166 ? 7.685 -17.299 -13.976 1.00 52.41 166 LYS A O 1
#